Protein AF-A0A382P9B6-F1 (afdb_monomer)

Secondary structure (DSSP, 8-state):
--B-STT-SSTTBTT--PPPPPTTS---------S-EEEEEEEEEE-SS-EEEEEEEEEE--

pLDDT: mean 87.56, std 7.8, range [67.62, 98.25]

Organism: NCBI:txid408172

InterPro domains:
  IPR008972 Cupredoxin [SSF49503] (16-44)

Radius of gyration: 14.84 Å; Cα contacts (8 Å, |Δi|>4): 71; chains: 1; bounding box: 36×27×34 Å

Solvent-accessible surface area (backbone atoms only — not comparable to full-atom values): 4369 Å² total; per-residue (Å²): 141,64,42,87,51,72,71,39,101,38,94,52,14,50,89,51,70,86,75,79,81,48,100,79,78,60,90,83,86,88,87,87,78,96,62,64,46,80,44,75,50,72,50,76,49,66,82,88,82,59,74,52,72,48,79,41,82,44,78,44,69,131

Sequence (62 aa):
WEDTRDGANSPWANRWVTPPLPPNGRWEVQATFDTPGTYVLRCLASDGGLGTNEDRTITVTY

Mean predicted aligned error: 5.78 Å

Nearest PDB structures (foldseek):
  7ytd-assembly1_J  TM=3.225E-01  e=6.918E+00  Homo sapiens
  7jij-assembly1_B  TM=2.628E-01  e=6.918E+00  Homo sapiens

Structure (mmCIF, N/CA/C/O backbone):
data_AF-A0A382P9B6-F1
#
_entry.id   AF-A0A382P9B6-F1
#
loop_
_atom_site.group_PDB
_atom_site.id
_atom_site.type_symbol
_atom_site.label_atom_id
_atom_site.label_alt_id
_atom_site.label_comp_id
_atom_site.label_asym_id
_atom_site.label_entity_id
_atom_site.label_seq_id
_atom_site.pdbx_PDB_ins_code
_atom_site.Cartn_x
_atom_site.Cartn_y
_atom_site.Cartn_z
_atom_site.occupancy
_atom_site.B_iso_or_equiv
_atom_site.auth_seq_id
_atom_site.auth_comp_id
_atom_site.auth_asym_id
_atom_site.auth_atom_id
_atom_site.pdbx_PDB_model_num
ATOM 1 N N . TRP A 1 1 ? 14.501 -10.027 3.504 1.00 67.88 1 TRP A N 1
ATOM 2 C CA . TRP A 1 1 ? 14.935 -9.351 2.270 1.00 67.88 1 TRP A CA 1
ATOM 3 C C . TRP A 1 1 ? 14.874 -10.288 1.060 1.00 67.88 1 TRP A C 1
ATOM 5 O O . TRP A 1 1 ? 15.160 -9.848 -0.038 1.00 67.88 1 TRP A O 1
ATOM 15 N N . GLU A 1 2 ? 14.368 -11.514 1.225 1.00 67.62 2 GLU A N 1
ATOM 16 C CA . GLU A 1 2 ? 13.964 -12.412 0.143 1.00 67.62 2 GLU A CA 1
ATOM 17 C C . GLU A 1 2 ? 12.654 -13.070 0.604 1.00 67.62 2 GLU A C 1
ATOM 19 O O . GLU A 1 2 ? 12.534 -13.407 1.789 1.00 67.62 2 GLU A O 1
ATOM 24 N N . ASP A 1 3 ? 11.640 -13.143 -0.259 1.00 73.44 3 ASP A N 1
ATOM 25 C CA . ASP A 1 3 ? 10.369 -13.793 0.074 1.00 73.44 3 ASP A CA 1
ATOM 26 C C . ASP A 1 3 ? 10.486 -15.271 -0.301 1.00 73.44 3 ASP A C 1
ATOM 28 O O . ASP A 1 3 ? 10.418 -15.642 -1.466 1.00 73.44 3 ASP A O 1
ATOM 32 N N . THR A 1 4 ? 10.710 -16.146 0.677 1.00 81.25 4 THR A N 1
ATOM 33 C CA . THR A 1 4 ? 11.022 -17.561 0.405 1.00 81.25 4 THR A CA 1
ATOM 34 C C . THR A 1 4 ? 9.811 -18.397 -0.023 1.00 81.25 4 THR A C 1
ATOM 36 O O . THR A 1 4 ? 9.957 -19.586 -0.312 1.00 81.25 4 THR A O 1
ATOM 39 N N . ARG A 1 5 ? 8.610 -17.808 -0.075 1.00 80.81 5 ARG A N 1
ATOM 40 C CA . ARG A 1 5 ? 7.387 -18.479 -0.534 1.00 80.81 5 ARG A CA 1
ATOM 41 C C . ARG A 1 5 ? 7.357 -18.533 -2.065 1.00 80.81 5 ARG A C 1
ATOM 43 O O . ARG A 1 5 ? 7.121 -17.518 -2.715 1.00 80.81 5 ARG A O 1
ATOM 50 N N . ASP A 1 6 ? 7.573 -19.725 -2.629 1.00 78.38 6 ASP A N 1
ATOM 51 C CA . ASP A 1 6 ? 7.480 -19.973 -4.078 1.00 78.38 6 ASP A CA 1
ATOM 52 C C . ASP A 1 6 ? 6.093 -19.573 -4.609 1.00 78.38 6 ASP A C 1
ATOM 54 O O . ASP A 1 6 ? 5.068 -19.947 -4.033 1.00 78.38 6 ASP A O 1
ATOM 58 N N . GLY A 1 7 ? 6.062 -18.781 -5.683 1.00 74.69 7 GLY A N 1
ATOM 59 C CA . GLY A 1 7 ? 4.820 -18.292 -6.291 1.00 74.69 7 GLY A CA 1
ATOM 60 C C . GLY A 1 7 ? 4.088 -17.179 -5.526 1.00 74.69 7 GLY A C 1
ATOM 61 O O . GLY A 1 7 ? 2.946 -16.865 -5.866 1.00 74.69 7 GLY A O 1
ATOM 62 N N . ALA A 1 8 ? 4.696 -16.564 -4.505 1.00 77.44 8 ALA A N 1
ATOM 63 C CA . ALA A 1 8 ? 4.118 -15.380 -3.871 1.00 77.44 8 ALA A CA 1
ATOM 64 C C . ALA A 1 8 ? 4.092 -14.175 -4.833 1.00 77.44 8 ALA A C 1
ATOM 66 O O . ALA A 1 8 ? 4.943 -14.031 -5.711 1.00 77.44 8 ALA A O 1
ATOM 67 N N . ASN A 1 9 ? 3.130 -13.266 -4.641 1.00 75.62 9 ASN A N 1
ATOM 68 C CA . ASN A 1 9 ? 3.021 -12.030 -5.425 1.00 75.62 9 ASN A CA 1
ATOM 69 C C . ASN A 1 9 ? 4.013 -10.958 -4.933 1.00 75.62 9 ASN A C 1
ATOM 71 O O . ASN A 1 9 ? 3.626 -9.875 -4.500 1.00 75.62 9 ASN A O 1
ATOM 75 N N . SER A 1 10 ? 5.295 -11.309 -4.924 1.00 78.88 10 SER A N 1
ATOM 76 C CA . SER A 1 10 ? 6.398 -10.479 -4.458 1.00 78.88 10 SER A CA 1
ATOM 77 C C . SER A 1 10 ? 7.526 -10.549 -5.484 1.00 78.88 10 SER A C 1
ATOM 79 O O . SER A 1 10 ? 7.909 -11.654 -5.861 1.00 78.88 10 SER A O 1
ATOM 81 N N . PRO A 1 11 ? 8.117 -9.414 -5.898 1.00 78.19 11 PRO A N 1
ATOM 82 C CA . PRO A 1 11 ? 9.251 -9.417 -6.822 1.00 78.19 11 PRO A CA 1
ATOM 83 C C . PRO A 1 11 ? 10.508 -10.079 -6.241 1.00 78.19 11 PRO A C 1
ATOM 85 O O . PRO A 1 11 ? 11.453 -10.353 -6.973 1.00 78.19 11 PRO A O 1
ATOM 88 N N . TRP A 1 12 ? 10.515 -10.365 -4.936 1.00 79.06 12 TRP A N 1
ATOM 89 C CA . TRP A 1 12 ? 11.5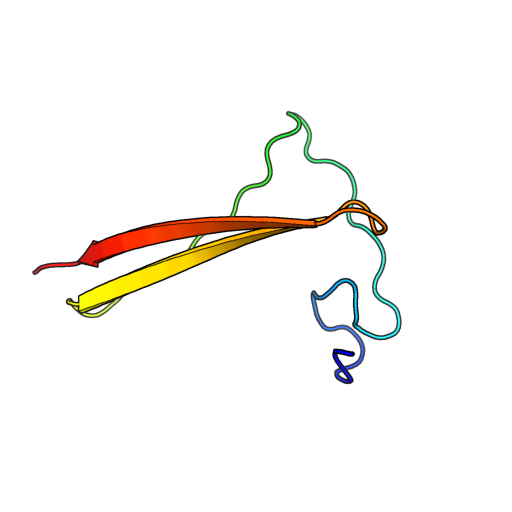78 -11.102 -4.251 1.00 79.06 12 TRP A CA 1
ATOM 90 C C . TRP A 1 12 ? 11.230 -12.574 -4.003 1.00 79.06 12 TRP A C 1
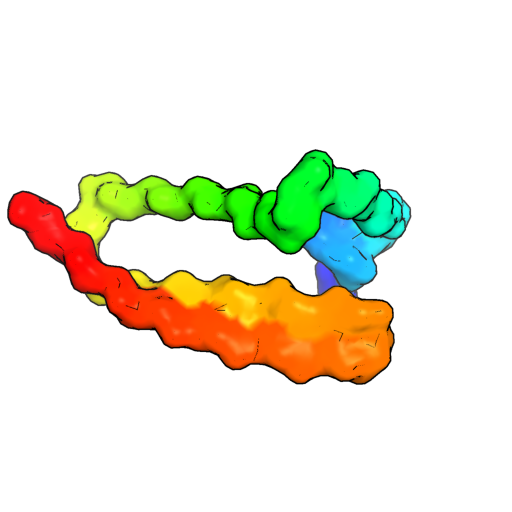ATOM 92 O O . TRP A 1 12 ? 11.925 -13.227 -3.226 1.00 79.06 12 TRP A O 1
ATOM 102 N N . ALA A 1 13 ? 10.142 -13.079 -4.593 1.00 84.81 13 ALA A N 1
ATOM 103 C CA . ALA A 1 13 ? 9.765 -14.484 -4.521 1.00 84.81 13 ALA A CA 1
ATOM 104 C C . ALA A 1 13 ? 10.374 -15.295 -5.665 1.00 84.81 13 ALA A C 1
ATOM 106 O O . ALA A 1 13 ? 10.522 -14.816 -6.792 1.00 84.81 13 ALA A O 1
ATOM 107 N N . ASN A 1 14 ? 10.690 -16.562 -5.385 1.00 83.44 14 ASN A N 1
ATOM 108 C CA . ASN A 1 14 ? 11.145 -17.478 -6.423 1.00 83.44 14 ASN A CA 1
ATOM 109 C C . ASN A 1 14 ? 10.073 -17.606 -7.523 1.00 83.44 14 ASN A C 1
ATOM 111 O O . ASN A 1 14 ? 8.875 -17.649 -7.233 1.00 83.44 14 ASN A O 1
ATOM 115 N N . ARG A 1 15 ? 10.525 -17.648 -8.784 1.00 84.06 15 ARG A N 1
ATOM 116 C CA . ARG A 1 15 ? 9.695 -17.729 -10.003 1.00 84.06 15 ARG A CA 1
ATOM 117 C C . ARG A 1 15 ? 8.716 -16.575 -10.224 1.00 84.06 15 ARG A C 1
ATOM 119 O O . ARG A 1 15 ? 7.839 -16.693 -11.080 1.00 84.06 15 ARG A O 1
ATOM 126 N N . TRP A 1 16 ? 8.856 -15.464 -9.505 1.00 83.69 16 TRP A N 1
ATOM 127 C CA . TRP A 1 16 ? 8.071 -14.279 -9.817 1.00 83.69 16 TRP A CA 1
ATOM 128 C C . TRP A 1 16 ? 8.429 -13.751 -11.211 1.00 83.69 16 TRP A C 1
ATOM 130 O O . TRP A 1 16 ? 9.594 -13.718 -11.609 1.00 83.69 16 TRP A O 1
ATOM 140 N N . VAL A 1 17 ? 7.407 -13.341 -11.957 1.00 82.81 17 VAL A N 1
ATOM 141 C CA . VAL A 1 17 ? 7.544 -12.714 -13.271 1.00 82.81 17 VAL A CA 1
ATOM 142 C C . VAL A 1 17 ? 6.780 -11.405 -13.236 1.00 82.81 17 VAL A C 1
ATOM 144 O O . VAL A 1 17 ? 5.645 -11.364 -12.757 1.00 82.81 17 VAL A O 1
ATOM 147 N N . THR A 1 18 ? 7.390 -10.347 -13.767 1.00 81.06 18 THR A N 1
ATOM 148 C CA . THR A 1 18 ? 6.758 -9.033 -13.839 1.00 81.06 18 THR A CA 1
ATOM 149 C C . THR A 1 18 ? 5.427 -9.123 -14.586 1.00 81.06 18 THR A C 1
ATOM 151 O O . THR A 1 18 ? 5.416 -9.559 -15.743 1.00 81.06 18 THR A O 1
ATOM 154 N N . PRO A 1 19 ? 4.303 -8.721 -13.965 1.00 82.44 19 PRO A N 1
ATOM 155 C CA . PRO A 1 19 ? 3.031 -8.676 -14.665 1.00 82.44 19 PRO A CA 1
ATOM 156 C C . PRO A 1 19 ? 3.087 -7.650 -15.810 1.00 82.44 19 PRO A C 1
ATOM 158 O O . PRO A 1 19 ? 3.833 -6.669 -15.723 1.00 82.44 19 PRO A O 1
ATOM 161 N N . PRO A 1 20 ? 2.299 -7.843 -16.885 1.00 87.38 20 PRO A N 1
ATOM 162 C CA . PRO A 1 20 ? 2.178 -6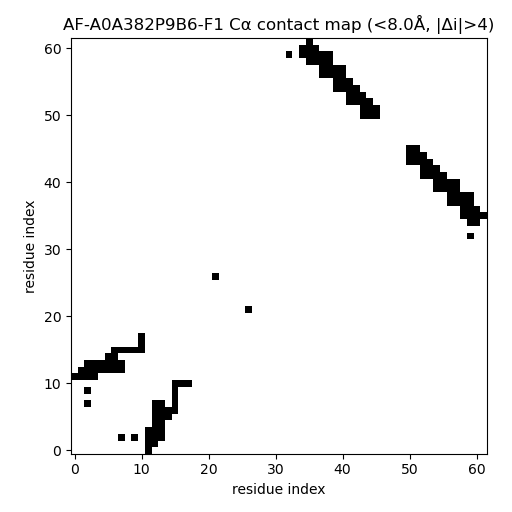.852 -17.946 1.00 87.38 20 PRO A CA 1
ATOM 163 C C . PRO A 1 20 ? 1.783 -5.484 -17.390 1.00 87.38 20 PRO A C 1
ATOM 165 O O . PRO A 1 20 ? 1.054 -5.388 -16.400 1.00 87.38 20 PRO A O 1
ATOM 168 N N . LEU A 1 21 ? 2.232 -4.425 -18.061 1.00 86.81 21 LEU A N 1
ATOM 169 C CA . LEU A 1 21 ? 1.846 -3.067 -17.697 1.00 86.81 21 LEU A CA 1
ATOM 170 C C . LEU A 1 21 ? 0.319 -2.894 -17.798 1.00 86.81 21 LEU A C 1
ATOM 172 O O . LEU A 1 21 ? -0.288 -3.381 -18.758 1.00 86.81 21 LEU A O 1
ATOM 176 N N . PRO A 1 22 ? -0.311 -2.181 -16.849 1.00 88.94 22 PRO A N 1
ATOM 177 C CA . PRO A 1 22 ? -1.741 -1.918 -16.901 1.00 88.94 22 PRO A CA 1
ATOM 178 C C . PRO A 1 22 ? -2.104 -1.040 -18.119 1.00 88.94 22 PRO A C 1
ATOM 180 O O . PRO A 1 22 ? -1.316 -0.163 -18.487 1.00 88.94 22 PRO A O 1
ATOM 183 N N . PRO A 1 23 ? -3.303 -1.204 -18.724 1.00 87.25 23 PRO A N 1
ATOM 184 C CA . PRO A 1 23 ? -3.699 -0.558 -19.989 1.00 87.25 23 PRO A CA 1
ATOM 185 C C . PRO A 1 23 ? -3.651 0.979 -20.013 1.00 87.25 23 PRO A C 1
ATOM 187 O O . PRO A 1 23 ? -3.681 1.587 -21.078 1.00 87.25 23 PRO A O 1
ATOM 190 N N . ASN A 1 24 ? -3.594 1.614 -18.845 1.00 89.94 24 ASN A N 1
ATOM 191 C CA . ASN A 1 24 ? -3.579 3.063 -18.642 1.00 89.94 24 ASN A CA 1
ATOM 192 C C . ASN A 1 24 ? -2.357 3.540 -17.831 1.00 89.94 24 ASN A C 1
ATOM 194 O O . ASN A 1 24 ? -2.342 4.676 -17.362 1.00 89.94 24 ASN A O 1
ATOM 198 N N . GLY A 1 25 ? -1.365 2.672 -17.600 1.00 87.50 25 GLY A N 1
ATOM 199 C CA . GLY A 1 25 ? -0.226 2.978 -16.730 1.00 87.50 25 GLY A CA 1
ATOM 200 C C . GLY A 1 25 ? -0.595 3.165 -15.251 1.00 87.50 25 GLY A C 1
ATOM 201 O O . GLY A 1 25 ? 0.244 3.611 -14.472 1.00 87.50 25 GLY A O 1
ATOM 202 N N . ARG A 1 26 ? -1.830 2.831 -14.845 1.00 87.44 26 ARG A N 1
ATOM 203 C CA . ARG A 1 26 ? -2.305 2.935 -13.464 1.00 87.44 26 ARG A CA 1
ATOM 204 C C . ARG A 1 26 ? -2.342 1.560 -12.812 1.00 87.44 26 ARG A C 1
ATOM 206 O O . ARG A 1 26 ? -3.099 0.686 -13.221 1.00 87.44 26 ARG A O 1
ATOM 213 N N . TRP A 1 27 ? -1.555 1.397 -11.757 1.00 84.56 27 TRP A N 1
ATOM 214 C CA . TRP A 1 27 ? -1.670 0.249 -10.863 1.00 84.56 27 TRP A CA 1
ATOM 215 C C . TRP A 1 27 ? -2.820 0.479 -9.881 1.00 84.56 27 TRP A C 1
ATOM 217 O O . TRP A 1 27 ? -2.913 1.545 -9.269 1.00 84.56 27 TRP A O 1
ATOM 227 N N . GLU A 1 28 ? -3.695 -0.513 -9.735 1.00 86.50 28 GLU A N 1
ATOM 228 C CA . GLU A 1 28 ? -4.849 -0.459 -8.837 1.00 86.50 28 GLU A CA 1
A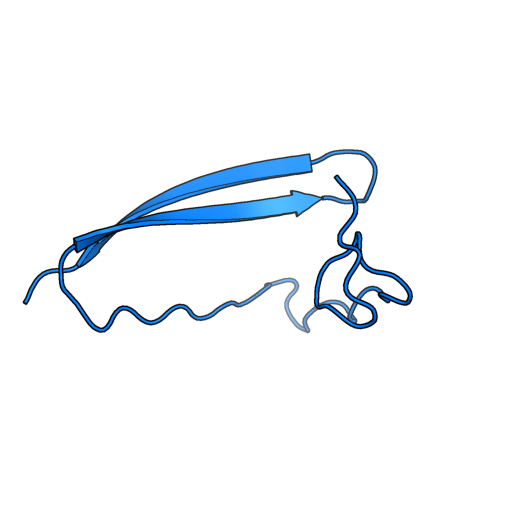TOM 229 C C . GLU A 1 28 ? -4.769 -1.585 -7.811 1.00 86.50 28 GLU A C 1
ATOM 231 O O . GLU A 1 28 ? -4.484 -2.733 -8.146 1.00 86.50 28 GLU A O 1
ATOM 236 N N . VAL A 1 29 ? -5.021 -1.242 -6.550 1.00 84.50 29 VAL A N 1
ATOM 237 C CA . VAL A 1 29 ? -5.094 -2.182 -5.431 1.00 84.50 29 VAL A CA 1
ATOM 238 C C . VAL A 1 29 ? -6.321 -1.851 -4.594 1.00 84.50 29 VAL A C 1
ATOM 240 O O . VAL A 1 29 ? -6.690 -0.683 -4.464 1.00 84.50 29 VAL A O 1
ATOM 243 N N . GLN A 1 30 ? -6.945 -2.873 -4.015 1.00 90.94 30 GLN A N 1
ATOM 244 C CA . GLN A 1 30 ? -8.084 -2.719 -3.116 1.00 90.94 30 GLN A CA 1
ATOM 245 C C . GLN A 1 30 ? -7.717 -3.250 -1.730 1.00 90.94 30 GLN A C 1
ATOM 247 O O . GLN A 1 30 ? -7.193 -4.356 -1.604 1.00 90.94 30 GLN A O 1
ATOM 252 N N . ALA A 1 31 ? -8.020 -2.463 -0.699 1.00 91.00 31 ALA A N 1
ATOM 253 C CA . ALA A 1 31 ? -7.935 -2.857 0.701 1.00 91.00 31 ALA A CA 1
ATOM 254 C C . ALA A 1 31 ? -9.295 -2.606 1.364 1.00 91.00 31 ALA A C 1
ATOM 256 O O . ALA A 1 31 ? -9.917 -1.570 1.123 1.00 91.00 31 ALA A O 1
ATOM 257 N N . THR A 1 32 ? -9.748 -3.550 2.184 1.00 94.44 32 THR A N 1
ATOM 258 C CA . THR A 1 32 ? -11.022 -3.476 2.910 1.00 94.44 32 THR A CA 1
ATOM 259 C C . THR A 1 32 ? -10.739 -3.500 4.408 1.00 94.44 32 THR A C 1
ATOM 261 O O . THR A 1 32 ? -9.861 -4.236 4.858 1.00 94.44 32 THR A O 1
ATOM 264 N N . PHE A 1 33 ? -11.462 -2.675 5.167 1.00 94.62 33 PHE A N 1
ATOM 265 C CA . PHE A 1 33 ? -11.321 -2.541 6.615 1.00 94.62 33 PHE A CA 1
ATOM 266 C C . PHE A 1 33 ? -12.682 -2.793 7.267 1.00 94.62 33 PHE A C 1
ATOM 268 O O . PHE A 1 33 ? -13.585 -1.972 7.132 1.00 94.62 33 PHE A O 1
ATOM 275 N N . ASP A 1 34 ? -12.827 -3.917 7.966 1.00 96.06 34 ASP A N 1
ATOM 276 C CA . ASP A 1 34 ? -14.114 -4.319 8.562 1.00 96.06 34 ASP A CA 1
ATOM 277 C C . ASP A 1 34 ? -14.326 -3.758 9.977 1.00 96.06 34 ASP A C 1
ATOM 279 O O . ASP A 1 34 ? -15.408 -3.863 10.552 1.00 96.06 34 ASP A O 1
ATOM 283 N N . THR A 1 35 ? -13.288 -3.161 10.558 1.00 97.56 35 THR A N 1
ATOM 284 C CA . THR A 1 35 ? -13.311 -2.589 11.905 1.00 97.56 35 THR A CA 1
ATOM 285 C C . THR A 1 35 ? -12.829 -1.140 11.882 1.00 97.56 35 THR A C 1
ATOM 287 O O . THR A 1 35 ? -11.867 -0.840 11.173 1.00 97.56 35 THR A O 1
ATOM 290 N N . PRO A 1 36 ? -13.416 -0.241 12.689 1.00 98.25 36 PRO A N 1
ATOM 291 C CA . PRO A 1 36 ? -12.853 1.087 12.907 1.00 98.25 36 PRO A CA 1
ATOM 292 C C . PRO A 1 36 ? -11.438 1.041 13.485 1.00 98.25 36 PRO A C 1
ATOM 294 O O . PRO A 1 36 ? -11.110 0.182 14.304 1.00 98.25 36 PRO A O 1
ATOM 297 N N . GLY A 1 37 ? -10.605 1.998 13.087 1.00 98.19 37 GLY A N 1
ATOM 298 C CA . GLY A 1 37 ? -9.209 2.081 13.496 1.00 98.19 37 GLY A CA 1
ATOM 299 C C . GLY A 1 37 ? -8.397 3.044 12.635 1.00 98.19 37 GLY A C 1
ATOM 300 O O . GLY A 1 37 ? -8.872 3.559 11.623 1.00 98.19 37 GLY A O 1
ATOM 301 N N . THR A 1 38 ? -7.150 3.276 13.040 1.00 98.12 38 THR A N 1
ATOM 302 C CA . THR A 1 38 ? -6.171 4.033 12.251 1.00 98.12 38 THR A CA 1
ATOM 303 C C . THR A 1 38 ? -5.219 3.056 11.578 1.00 98.12 38 THR A C 1
ATOM 305 O O . THR A 1 38 ? -4.484 2.333 12.248 1.00 98.12 38 THR A O 1
ATOM 308 N N . TYR A 1 39 ? -5.215 3.058 10.252 1.00 97.06 39 TYR A N 1
ATOM 309 C CA . TYR A 1 39 ? -4.399 2.191 9.415 1.00 97.06 39 TYR A CA 1
ATOM 310 C C . TYR A 1 39 ? -3.350 3.015 8.675 1.00 97.06 39 TYR A C 1
ATOM 312 O O . TYR A 1 39 ? -3.616 4.140 8.258 1.00 97.06 39 TYR A O 1
ATOM 320 N N . VAL A 1 40 ? -2.162 2.449 8.473 1.00 96.50 40 VAL A N 1
ATOM 321 C CA . VAL A 1 40 ? -1.162 3.013 7.560 1.00 96.50 40 VAL A CA 1
ATOM 322 C C . VAL A 1 40 ? -1.080 2.106 6.345 1.00 96.50 40 VAL A C 1
ATOM 324 O O . VAL A 1 40 ? -0.637 0.963 6.44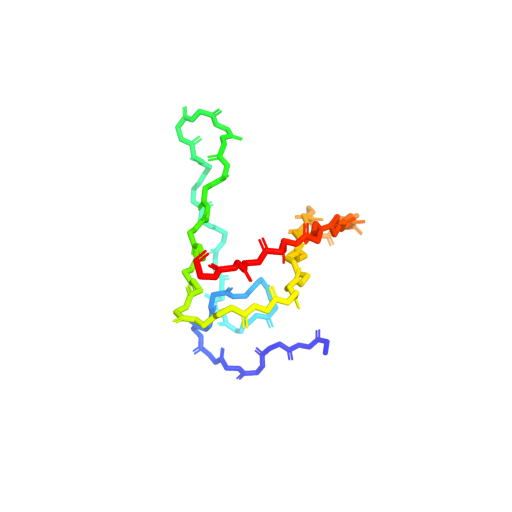4 1.00 96.50 40 VAL A O 1
ATOM 327 N N . LEU A 1 41 ? -1.511 2.621 5.197 1.00 93.31 41 LEU A N 1
ATOM 328 C CA . LEU A 1 41 ? -1.297 1.982 3.909 1.00 93.31 41 LEU A CA 1
ATOM 329 C C . LEU A 1 41 ? 0.031 2.479 3.33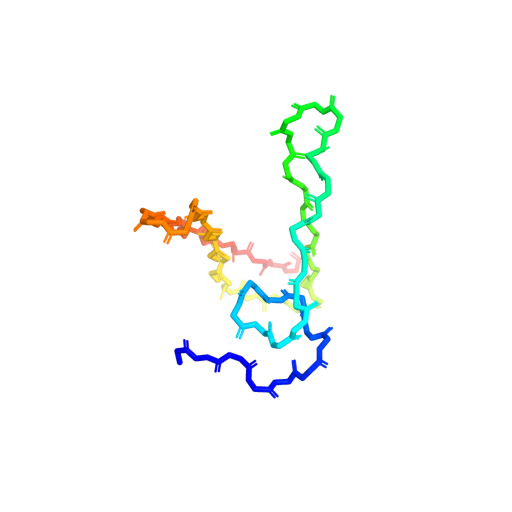4 1.00 93.31 41 LEU A C 1
ATOM 331 O O . LEU A 1 41 ? 0.179 3.673 3.077 1.00 93.31 41 LEU A O 1
ATOM 335 N N . ARG A 1 42 ? 0.981 1.565 3.121 1.00 93.38 42 ARG A N 1
ATOM 336 C CA . ARG A 1 42 ? 2.264 1.850 2.466 1.00 93.38 42 ARG A CA 1
ATOM 337 C C . ARG A 1 42 ? 2.246 1.342 1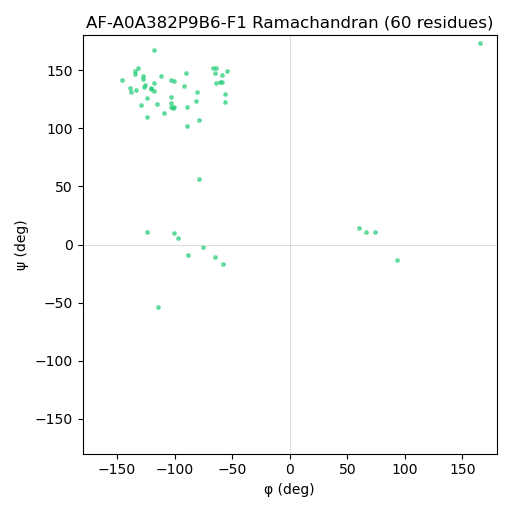.031 1.00 93.38 42 ARG A C 1
ATOM 339 O O . ARG A 1 42 ? 2.091 0.145 0.805 1.00 93.38 42 ARG A O 1
ATOM 346 N N . CYS A 1 43 ? 2.461 2.240 0.079 1.00 90.44 43 CYS A N 1
ATOM 347 C CA . CYS A 1 43 ? 2.753 1.888 -1.304 1.00 90.44 43 CYS A CA 1
ATOM 348 C C . CYS A 1 43 ? 4.271 1.804 -1.494 1.00 90.44 43 CYS A C 1
ATOM 350 O O . CYS A 1 43 ? 4.994 2.666 -0.999 1.00 90.44 43 CYS A O 1
ATOM 352 N N . LEU A 1 44 ? 4.751 0.781 -2.200 1.00 88.75 44 LEU A N 1
ATOM 353 C CA . LEU A 1 44 ? 6.156 0.611 -2.569 1.00 88.75 44 LEU A CA 1
ATOM 354 C C . LEU A 1 44 ? 6.243 0.473 -4.089 1.00 88.75 44 LEU A C 1
ATOM 356 O O . LEU A 1 44 ? 5.602 -0.404 -4.664 1.00 88.75 44 LEU A O 1
ATOM 360 N N . ALA A 1 45 ? 7.058 1.310 -4.719 1.00 86.81 45 ALA A N 1
ATOM 361 C CA . ALA A 1 45 ? 7.376 1.224 -6.137 1.00 86.81 45 ALA A CA 1
ATOM 362 C C . ALA A 1 45 ? 8.886 1.031 -6.301 1.00 86.81 45 ALA A C 1
ATOM 364 O O . ALA A 1 45 ? 9.674 1.712 -5.645 1.00 86.81 45 ALA A O 1
ATOM 365 N N . SER A 1 46 ? 9.287 0.094 -7.158 1.00 83.88 46 SER A N 1
ATOM 366 C CA . SER A 1 46 ? 10.690 -0.182 -7.470 1.00 83.88 46 SER A CA 1
ATOM 367 C C . SER A 1 46 ? 10.835 -0.597 -8.930 1.00 83.88 46 SER A C 1
ATOM 369 O O . SER A 1 46 ? 9.987 -1.326 -9.445 1.00 83.88 46 SER A O 1
ATOM 371 N N . ASP A 1 47 ? 11.908 -0.148 -9.578 1.00 82.75 47 ASP A N 1
ATOM 372 C CA . ASP A 1 47 ? 12.319 -0.597 -10.916 1.00 82.75 47 ASP A CA 1
ATOM 373 C C . ASP A 1 47 ? 13.402 -1.695 -10.870 1.00 82.75 47 ASP A C 1
ATOM 375 O O . ASP A 1 47 ? 13.926 -2.105 -11.905 1.00 82.75 47 ASP A O 1
ATOM 379 N N . GLY A 1 48 ? 13.737 -2.181 -9.670 1.00 77.19 48 GLY A N 1
ATOM 380 C CA . GLY A 1 48 ? 14.808 -3.150 -9.426 1.00 77.19 48 GLY A CA 1
ATOM 381 C C . GLY A 1 48 ? 16.163 -2.523 -9.079 1.00 77.19 48 GLY A C 1
ATOM 382 O O . GLY A 1 48 ? 17.026 -3.232 -8.565 1.00 77.19 48 GLY A O 1
ATOM 383 N N . GLY A 1 49 ? 16.349 -1.216 -9.289 1.00 83.38 49 GLY A N 1
ATOM 384 C CA . GLY A 1 49 ? 17.521 -0.459 -8.841 1.00 83.38 49 GLY A CA 1
ATOM 385 C C . GLY A 1 49 ? 17.167 0.596 -7.794 1.00 83.38 49 GLY A C 1
ATOM 386 O O . GLY A 1 49 ? 17.732 0.607 -6.700 1.00 83.38 49 GLY A O 1
ATOM 387 N N . LEU A 1 50 ? 16.209 1.466 -8.114 1.00 87.69 50 LEU A N 1
ATOM 388 C CA . LEU A 1 50 ? 15.684 2.499 -7.229 1.00 87.69 50 LEU A CA 1
ATOM 389 C C . LEU A 1 50 ? 14.321 2.090 -6.677 1.00 87.69 50 LEU A C 1
ATOM 391 O O . LEU A 1 50 ? 13.481 1.525 -7.374 1.00 87.69 50 LEU A O 1
ATOM 395 N N . GLY A 1 51 ? 14.097 2.419 -5.407 1.00 89.25 51 GLY A N 1
ATOM 396 C CA . GLY A 1 51 ? 12.829 2.212 -4.726 1.00 89.25 51 GLY A CA 1
ATOM 397 C C . GLY A 1 51 ? 12.346 3.496 -4.069 1.00 89.25 51 GLY A C 1
ATOM 398 O O . GLY A 1 51 ? 13.142 4.281 -3.558 1.00 89.25 51 GLY A O 1
ATOM 399 N N . THR A 1 52 ? 11.034 3.691 -4.060 1.00 93.75 52 THR A N 1
ATOM 400 C CA . THR A 1 52 ? 10.367 4.730 -3.276 1.00 93.75 52 THR A CA 1
ATOM 401 C C . THR A 1 52 ? 9.159 4.140 -2.571 1.00 93.75 52 THR A C 1
ATOM 403 O O . THR A 1 52 ? 8.525 3.206 -3.070 1.00 93.75 52 THR A O 1
ATOM 406 N N . ASN A 1 53 ? 8.834 4.684 -1.405 1.00 93.94 53 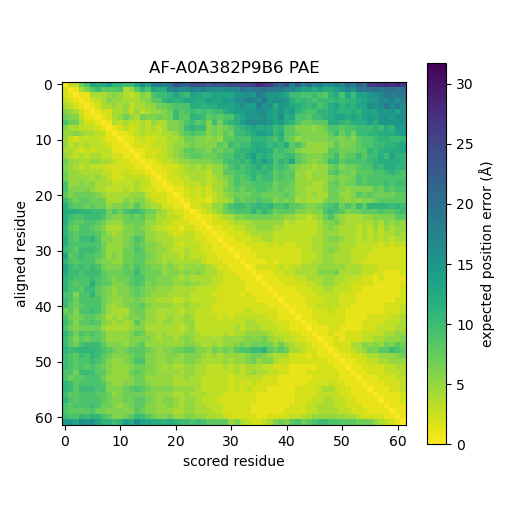ASN A N 1
ATOM 407 C CA . ASN A 1 53 ? 7.641 4.314 -0.672 1.00 93.94 53 ASN A CA 1
ATOM 408 C C . ASN A 1 53 ? 6.871 5.550 -0.227 1.00 93.94 53 ASN A C 1
ATOM 410 O O . ASN A 1 53 ? 7.443 6.606 0.035 1.00 93.94 53 ASN A O 1
ATOM 414 N N . GLU A 1 54 ? 5.565 5.380 -0.092 1.00 95.75 54 GLU A N 1
ATOM 415 C CA . GLU A 1 54 ? 4.674 6.427 0.371 1.00 95.75 54 GLU A CA 1
ATOM 416 C C . GLU A 1 54 ? 3.660 5.861 1.357 1.00 95.75 54 GLU A C 1
ATOM 418 O O . GLU A 1 54 ? 3.010 4.851 1.083 1.00 95.75 54 GLU A O 1
ATOM 423 N N . ASP A 1 55 ? 3.522 6.544 2.491 1.00 96.81 55 ASP A N 1
ATOM 424 C CA . ASP A 1 55 ? 2.574 6.182 3.535 1.00 96.81 55 ASP A CA 1
ATOM 425 C C . ASP A 1 55 ? 1.325 7.062 3.453 1.00 96.81 55 ASP A C 1
ATOM 427 O O . ASP A 1 55 ? 1.377 8.275 3.208 1.00 96.81 55 ASP A O 1
ATOM 431 N N . ARG A 1 56 ? 0.176 6.430 3.683 1.00 95.69 56 ARG A N 1
ATOM 432 C CA . ARG A 1 56 ? -1.125 7.077 3.823 1.00 95.69 56 ARG A CA 1
ATOM 433 C C . ARG A 1 56 ? -1.799 6.597 5.091 1.00 95.69 56 ARG A C 1
ATOM 435 O O . ARG A 1 56 ? -2.071 5.409 5.246 1.00 95.69 56 ARG A O 1
ATOM 442 N N . THR A 1 57 ? -2.091 7.537 5.980 1.00 97.12 57 THR A N 1
ATOM 443 C CA . THR A 1 57 ? -2.892 7.272 7.173 1.00 97.12 57 THR A CA 1
ATOM 444 C C . THR A 1 57 ? -4.367 7.301 6.801 1.00 97.12 57 THR A C 1
ATOM 446 O O . THR A 1 57 ? -4.857 8.293 6.264 1.00 97.12 57 THR A O 1
ATOM 449 N N . ILE A 1 58 ? -5.067 6.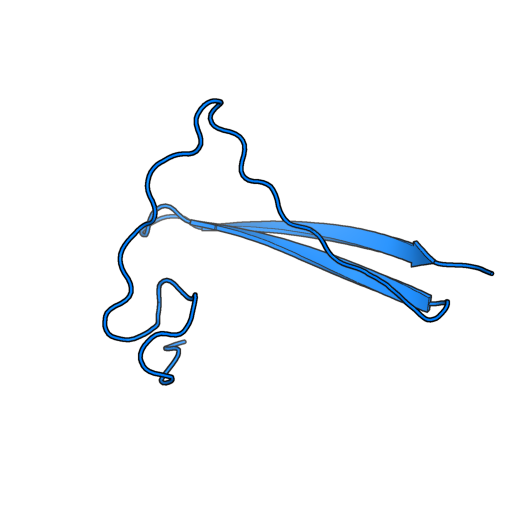213 7.091 1.00 96.38 58 ILE A N 1
ATOM 450 C CA . ILE A 1 58 ? -6.496 6.033 6.861 1.00 96.38 58 ILE A CA 1
ATOM 451 C C . ILE A 1 58 ? -7.152 5.880 8.229 1.00 96.38 58 ILE A C 1
ATOM 453 O O . ILE A 1 58 ? -6.823 4.960 8.975 1.00 96.38 58 ILE A O 1
ATOM 457 N N . THR A 1 59 ? -8.088 6.766 8.551 1.00 97.75 59 THR A N 1
ATOM 458 C CA . THR A 1 59 ? -8.921 6.641 9.750 1.00 97.75 59 THR A CA 1
ATOM 459 C C . THR A 1 59 ? -10.273 6.083 9.340 1.00 97.75 59 THR A C 1
ATOM 461 O O . THR A 1 59 ? -10.991 6.711 8.565 1.00 97.75 59 THR A O 1
ATOM 464 N N . VAL A 1 60 ? -10.614 4.909 9.858 1.00 97.81 60 VAL A N 1
ATOM 465 C CA . VAL A 1 60 ? -11.909 4.254 9.667 1.00 97.81 60 VAL A CA 1
ATOM 466 C C . VAL A 1 60 ? -12.715 4.438 10.945 1.00 97.81 60 VAL A C 1
ATOM 468 O O . VAL A 1 60 ? -12.235 4.128 12.036 1.00 97.81 60 VAL A O 1
ATOM 471 N N . THR A 1 61 ? -13.932 4.950 10.818 1.00 95.81 61 THR A N 1
ATOM 472 C CA . THR A 1 61 ? -14.890 5.114 11.918 1.00 95.81 61 THR A CA 1
ATOM 473 C C . THR A 1 61 ? -16.132 4.269 11.645 1.00 95.81 61 THR A C 1
ATOM 475 O O . THR A 1 61 ? -16.293 3.767 10.533 1.00 95.81 61 THR A O 1
ATOM 478 N N . TYR A 1 62 ? -16.990 4.094 12.656 1.00 91.81 62 TYR A N 1
ATOM 479 C CA . TYR A 1 62 ? -18.361 3.619 12.428 1.00 91.81 62 TYR A CA 1
ATOM 480 C C . TYR A 1 62 ? -19.159 4.614 11.576 1.00 91.81 62 TYR A C 1
ATOM 482 O O . TYR A 1 62 ? -18.758 5.806 11.543 1.00 91.81 62 TYR A O 1
#

Foldseek 3Di:
DADDDAPDPDPRHPPDDDDDQDPVNDDDDDDDDPDFDWDWDKDWDDPPPDIDIDIDIDGGDD